Protein AF-A0A925B069-F1 (afdb_monomer_lite)

pLDDT: mean 89.25, std 13.58, range [40.69, 97.88]

Foldseek 3Di:
DDQPPDALVVLLVLQLVVCVVPNPVPRDLVVSCVVSVHDSVVVCVHPVDPVSSVVSSVVVVVVVVVVVVVVVVVVVPDDD

Secondary structure (DSSP, 8-state):
-------HHHHHHHHHHHHHHH-GGG--HHHHHHHHT--HHHHHTT-S-HHHHHHHHHHHHHHHHHHHHHHHHHTT----

Structure (mmCIF, N/CA/C/O backbone):
data_AF-A0A925B069-F1
#
_entry.id   AF-A0A925B069-F1
#
loop_
_atom_site.group_PDB
_atom_site.id
_atom_site.type_symbol
_atom_site.label_atom_id
_atom_site.label_alt_id
_atom_site.label_comp_id
_atom_site.label_asym_id
_atom_site.label_entity_id
_atom_site.label_seq_id
_atom_site.pdbx_PDB_ins_code
_atom_site.Cartn_x
_atom_site.Cartn_y
_atom_site.Cartn_z
_atom_site.occupancy
_atom_site.B_iso_or_equiv
_atom_site.auth_seq_id
_atom_site.auth_comp_id
_atom_site.auth_asym_id
_atom_site.auth_atom_id
_atom_site.pdbx_PDB_model_num
ATOM 1 N N . MET A 1 1 ? 5.066 -17.062 -21.212 1.00 40.69 1 MET A N 1
ATOM 2 C CA . MET A 1 1 ? 4.622 -17.310 -19.822 1.00 40.69 1 MET A CA 1
ATOM 3 C C . MET A 1 1 ? 3.833 -16.107 -19.327 1.00 40.69 1 MET A C 1
ATOM 5 O O . MET A 1 1 ? 4.366 -15.003 -19.334 1.00 40.69 1 MET A O 1
ATOM 9 N N . GLY A 1 2 ? 2.549 -16.302 -19.015 1.00 46.00 2 GLY A N 1
ATOM 10 C CA . GLY A 1 2 ? 1.587 -15.230 -18.743 1.00 46.00 2 GLY A CA 1
ATOM 11 C C . GLY A 1 2 ? 1.958 -14.420 -17.507 1.00 46.00 2 GLY A C 1
ATOM 12 O O . GLY A 1 2 ? 1.966 -14.940 -16.396 1.00 46.00 2 GLY A O 1
ATOM 13 N N . ARG A 1 3 ? 2.282 -13.142 -17.717 1.00 58.03 3 ARG A N 1
ATOM 14 C CA . ARG A 1 3 ? 2.448 -12.157 -16.647 1.00 58.03 3 ARG A CA 1
ATOM 15 C C . ARG A 1 3 ? 1.113 -12.114 -15.914 1.00 58.03 3 ARG A C 1
ATOM 17 O O . ARG A 1 3 ? 0.114 -11.781 -16.548 1.00 58.03 3 ARG A O 1
ATOM 24 N N . VAL A 1 4 ? 1.084 -12.477 -14.631 1.00 58.31 4 VAL A N 1
ATOM 25 C CA . VAL A 1 4 ? -0.066 -12.192 -13.761 1.00 58.31 4 VAL A CA 1
ATOM 26 C C . VAL A 1 4 ? -0.458 -10.746 -14.042 1.00 58.31 4 VAL A C 1
ATOM 28 O O . VAL A 1 4 ? 0.383 -9.856 -13.909 1.00 58.31 4 VAL A O 1
ATOM 31 N N . GLY A 1 5 ? -1.663 -10.555 -14.583 1.00 78.19 5 GLY A N 1
ATOM 32 C CA . GLY A 1 5 ? -2.090 -9.289 -15.165 1.00 78.19 5 GLY A CA 1
ATOM 33 C C . GLY A 1 5 ? -1.906 -8.183 -14.145 1.00 78.19 5 GLY A C 1
ATOM 34 O O . GLY A 1 5 ? -2.605 -8.153 -13.134 1.00 78.19 5 GLY A O 1
ATOM 35 N N . LEU A 1 6 ? -0.918 -7.319 -14.379 1.00 88.75 6 LEU A N 1
ATOM 36 C CA . LEU A 1 6 ? -0.654 -6.196 -13.499 1.00 88.75 6 LEU A CA 1
ATOM 37 C C . LEU A 1 6 ? -1.946 -5.374 -13.431 1.00 88.75 6 LEU A C 1
ATOM 39 O O . LEU A 1 6 ? -2.561 -5.067 -14.451 1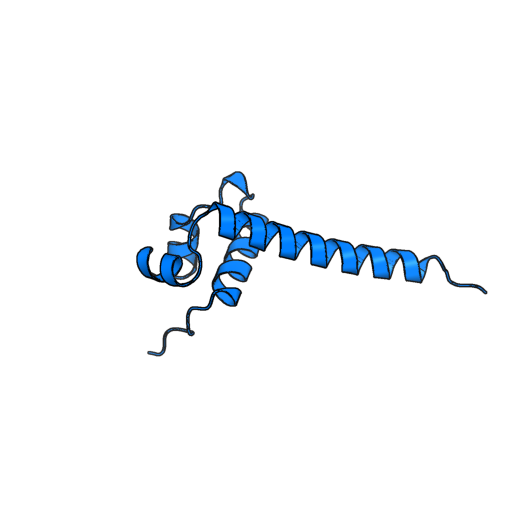.00 88.75 6 LEU A O 1
ATOM 43 N N . SER A 1 7 ? -2.407 -5.101 -12.219 1.00 93.31 7 SER A N 1
ATOM 44 C CA . SER A 1 7 ? -3.623 -4.338 -11.969 1.00 93.31 7 SER A CA 1
ATOM 45 C C . SER A 1 7 ? -3.372 -3.389 -10.812 1.00 93.31 7 SER A C 1
ATOM 47 O O . SER A 1 7 ? -2.525 -3.657 -9.956 1.00 93.31 7 SER A O 1
ATOM 49 N N . SER A 1 8 ? -4.122 -2.290 -10.748 1.00 93.44 8 SER A N 1
ATOM 50 C CA . SER A 1 8 ? -3.996 -1.336 -9.642 1.00 93.44 8 SER A CA 1
ATOM 51 C C . SER A 1 8 ? -4.201 -2.015 -8.285 1.00 93.44 8 SER A C 1
ATOM 53 O O . SER A 1 8 ? -3.469 -1.717 -7.348 1.00 93.44 8 SER A O 1
ATOM 55 N N . GLY A 1 9 ? -5.115 -2.990 -8.196 1.00 95.06 9 GLY A N 1
ATOM 56 C CA . GLY A 1 9 ? -5.334 -3.775 -6.980 1.00 95.06 9 GLY A CA 1
ATOM 57 C C . GLY A 1 9 ? -4.094 -4.559 -6.542 1.00 95.06 9 GLY A C 1
ATOM 58 O O . GLY A 1 9 ? -3.685 -4.448 -5.389 1.00 95.06 9 GLY A O 1
ATOM 59 N N . ILE A 1 10 ? -3.450 -5.288 -7.460 1.00 95.06 10 ILE A N 1
ATOM 60 C CA . ILE A 1 10 ? -2.218 -6.041 -7.158 1.00 95.06 10 ILE A CA 1
ATOM 61 C C . ILE A 1 10 ? -1.090 -5.095 -6.742 1.00 95.06 10 ILE A C 1
ATOM 63 O O . ILE A 1 10 ? -0.394 -5.356 -5.762 1.00 95.06 10 ILE A O 1
ATOM 67 N N . VAL A 1 11 ? -0.931 -3.975 -7.453 1.00 95.81 11 VAL A N 1
ATOM 68 C CA . VAL A 1 11 ? 0.103 -2.979 -7.147 1.00 95.81 11 VAL A CA 1
ATOM 69 C C . VAL A 1 11 ? -0.082 -2.406 -5.742 1.00 95.81 11 VAL A C 1
ATOM 71 O O . VAL A 1 11 ? 0.883 -2.341 -4.984 1.00 95.81 11 VAL A O 1
ATOM 74 N N . ILE A 1 12 ? -1.309 -2.024 -5.376 1.00 97.00 12 ILE A N 1
ATOM 75 C CA . ILE A 1 12 ? -1.617 -1.476 -4.049 1.00 97.00 12 ILE A CA 1
ATOM 76 C C . ILE A 1 12 ? -1.378 -2.531 -2.964 1.00 97.00 12 ILE A C 1
ATOM 78 O O . ILE A 1 12 ? -0.732 -2.227 -1.967 1.00 97.00 12 ILE A O 1
ATOM 82 N N . GLN A 1 13 ? -1.833 -3.771 -3.162 1.00 96.94 13 GLN A N 1
ATOM 83 C CA . GLN A 1 13 ? -1.648 -4.851 -2.187 1.00 96.94 13 GL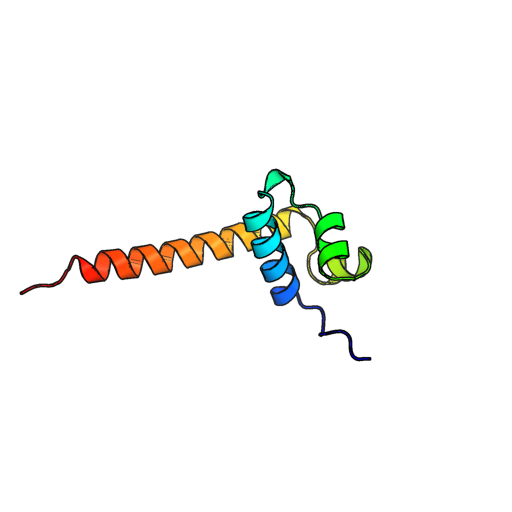N A CA 1
ATOM 84 C C . GLN A 1 13 ? -0.168 -5.173 -1.940 1.00 96.94 13 GLN A C 1
ATOM 86 O O . GLN A 1 13 ? 0.255 -5.303 -0.791 1.00 96.94 13 GLN A O 1
ATOM 91 N N . GLU A 1 14 ? 0.656 -5.239 -2.988 1.00 96.81 14 GLU A N 1
ATOM 92 C CA . GLU A 1 14 ? 2.100 -5.429 -2.805 1.00 96.81 14 GLU A CA 1
ATOM 93 C C . GLU A 1 14 ? 2.788 -4.216 -2.182 1.00 96.81 14 GLU A C 1
ATOM 95 O O . GLU A 1 14 ? 3.765 -4.376 -1.448 1.00 96.81 14 GLU A O 1
ATOM 100 N N . ALA A 1 15 ? 2.279 -3.009 -2.427 1.00 97.06 15 ALA A N 1
ATOM 101 C CA . ALA A 1 15 ? 2.788 -1.809 -1.783 1.00 97.06 15 ALA A CA 1
ATOM 102 C C . ALA A 1 15 ? 2.464 -1.776 -0.283 1.00 97.06 15 ALA A C 1
ATOM 104 O O . ALA A 1 15 ? 3.343 -1.415 0.496 1.00 97.06 15 ALA A O 1
ATOM 105 N N . VAL A 1 16 ? 1.263 -2.208 0.123 1.00 97.88 16 VAL A N 1
ATOM 106 C CA . VAL A 1 16 ? 0.893 -2.403 1.537 1.00 97.88 16 VAL A CA 1
ATOM 107 C C . VAL A 1 16 ? 1.848 -3.404 2.186 1.00 97.88 16 VAL A C 1
ATOM 109 O O . VAL A 1 16 ? 2.536 -3.053 3.136 1.00 97.88 16 VAL A O 1
ATOM 112 N N . ARG A 1 17 ? 2.020 -4.595 1.594 1.00 97.38 17 ARG A N 1
ATOM 113 C CA . ARG A 1 17 ? 2.950 -5.615 2.120 1.00 97.38 17 ARG A CA 1
ATOM 114 C C . ARG A 1 17 ? 4.381 -5.103 2.238 1.00 97.38 17 ARG A C 1
ATOM 116 O O . ARG A 1 17 ? 5.084 -5.427 3.191 1.00 97.38 17 ARG A O 1
ATOM 123 N N . LEU A 1 18 ? 4.848 -4.338 1.254 1.00 96.69 18 LEU A N 1
ATOM 124 C CA . LEU A 1 18 ? 6.186 -3.758 1.287 1.00 96.69 18 LEU A CA 1
ATOM 125 C C . LEU A 1 18 ? 6.310 -2.683 2.378 1.00 96.69 18 LEU A C 1
ATOM 127 O O . LEU A 1 18 ? 7.345 -2.624 3.043 1.00 96.69 18 LEU A O 1
ATOM 131 N N . ALA A 1 19 ? 5.271 -1.868 2.578 1.00 96.69 19 ALA A N 1
ATOM 132 C CA . ALA A 1 19 ? 5.210 -0.876 3.646 1.00 96.69 19 ALA A CA 1
ATOM 133 C C . ALA A 1 19 ? 5.163 -1.528 5.036 1.00 96.69 19 ALA A C 1
ATOM 135 O O . ALA A 1 19 ? 5.883 -1.072 5.917 1.00 96.69 19 ALA A O 1
ATOM 136 N N . ASP A 1 20 ? 4.423 -2.621 5.222 1.00 95.75 20 ASP A N 1
ATOM 137 C CA . ASP A 1 20 ? 4.392 -3.362 6.491 1.00 95.75 20 ASP A CA 1
ATOM 138 C C . ASP A 1 20 ? 5.755 -3.988 6.816 1.00 95.75 20 ASP A C 1
ATOM 140 O O . ASP A 1 20 ? 6.201 -3.988 7.959 1.00 95.75 20 ASP A O 1
ATOM 144 N N . GLN A 1 21 ? 6.458 -4.493 5.797 1.00 96.75 21 GLN A N 1
ATOM 145 C CA . GLN A 1 21 ? 7.751 -5.164 5.971 1.00 96.75 21 GLN A CA 1
ATOM 146 C C . GLN A 1 21 ? 8.919 -4.202 6.200 1.00 96.75 21 GLN A C 1
ATOM 148 O O . GLN A 1 21 ? 9.890 -4.564 6.861 1.00 96.75 21 GLN A O 1
ATOM 153 N N . ARG A 1 22 ? 8.895 -3.018 5.578 1.00 95.06 22 ARG A N 1
ATOM 154 C CA . ARG A 1 22 ? 10.050 -2.100 5.555 1.00 95.06 22 ARG A CA 1
ATOM 155 C C . ARG A 1 22 ? 9.747 -0.703 6.079 1.00 95.06 22 ARG A C 1
ATOM 157 O O . ARG A 1 22 ? 10.649 0.129 6.123 1.00 95.06 22 ARG A O 1
ATOM 164 N N . GLY A 1 23 ? 8.511 -0.430 6.467 1.00 93.88 23 GLY A N 1
ATOM 165 C CA . GLY A 1 23 ? 8.032 0.901 6.806 1.00 93.88 23 GLY A CA 1
ATOM 166 C C . GLY A 1 23 ? 7.670 1.733 5.573 1.00 93.88 23 GLY A C 1
ATOM 167 O O . GLY A 1 23 ? 8.290 1.651 4.509 1.00 93.88 23 GLY A O 1
ATOM 168 N N . LEU A 1 24 ? 6.678 2.607 5.742 1.00 91.69 24 LEU A N 1
ATOM 169 C CA . LEU A 1 24 ? 6.139 3.465 4.684 1.00 91.69 24 LEU A CA 1
ATOM 170 C C . LEU A 1 24 ? 7.158 4.483 4.130 1.00 91.69 24 LEU A C 1
ATOM 172 O O . LEU A 1 24 ? 7.055 4.907 2.975 1.00 91.69 24 LEU A O 1
ATOM 176 N N . SER A 1 25 ? 8.155 4.871 4.928 1.00 91.62 25 SER A N 1
ATOM 177 C CA . SER A 1 25 ? 9.240 5.765 4.497 1.00 91.62 25 SER A CA 1
ATOM 178 C C . SER A 1 25 ? 10.172 5.105 3.477 1.00 91.62 25 SER A C 1
ATOM 180 O O . SER A 1 25 ? 10.696 5.786 2.603 1.00 91.62 25 SER A O 1
ATOM 182 N N . ASN A 1 26 ? 10.323 3.777 3.534 1.00 91.06 26 ASN A N 1
ATOM 183 C CA . ASN A 1 26 ? 11.170 3.003 2.620 1.00 91.06 26 ASN A CA 1
ATOM 184 C C . ASN A 1 26 ? 10.422 2.516 1.367 1.00 91.06 26 ASN A C 1
ATOM 186 O O . ASN A 1 26 ? 11.003 1.847 0.506 1.00 91.06 26 ASN A O 1
ATOM 190 N N . LEU A 1 27 ? 9.134 2.846 1.242 1.00 94.38 27 LEU A N 1
ATOM 191 C CA . LEU A 1 27 ? 8.348 2.532 0.059 1.00 94.38 27 LEU A CA 1
ATOM 192 C C . LEU A 1 27 ? 8.706 3.487 -1.086 1.00 94.38 27 LEU A C 1
ATOM 194 O O . LEU A 1 27 ? 8.397 4.679 -1.051 1.00 94.38 27 LEU A O 1
ATOM 198 N N . THR A 1 28 ? 9.303 2.934 -2.141 1.00 94.00 28 THR A N 1
ATOM 199 C CA . THR A 1 28 ? 9.597 3.646 -3.391 1.00 94.00 28 THR A CA 1
ATOM 200 C C . THR A 1 28 ? 9.033 2.885 -4.588 1.00 94.00 28 THR A C 1
ATOM 202 O O . THR A 1 28 ? 8.916 1.657 -4.558 1.00 94.00 28 THR A O 1
ATOM 205 N N . MET A 1 29 ? 8.734 3.597 -5.680 1.00 94.19 29 MET A N 1
ATOM 206 C CA . MET A 1 29 ? 8.262 2.973 -6.926 1.00 94.19 29 MET A CA 1
ATOM 207 C C . MET A 1 29 ? 9.277 1.958 -7.475 1.00 94.19 29 MET A C 1
ATOM 209 O O . MET A 1 29 ? 8.888 0.913 -7.985 1.00 94.19 29 MET A O 1
ATOM 213 N N . ALA A 1 30 ? 10.578 2.220 -7.313 1.00 94.38 30 ALA A N 1
ATOM 214 C CA . ALA A 1 30 ? 11.641 1.305 -7.725 1.00 94.38 30 ALA A CA 1
ATOM 215 C C . ALA A 1 30 ? 11.673 0.019 -6.882 1.00 94.38 30 ALA A C 1
ATOM 217 O O . ALA A 1 30 ? 11.811 -1.077 -7.429 1.00 94.38 30 ALA A O 1
ATOM 218 N N . ALA A 1 31 ? 11.514 0.127 -5.559 1.00 95.00 31 ALA A N 1
ATOM 219 C CA . ALA A 1 31 ? 11.426 -1.043 -4.688 1.00 95.00 31 ALA A CA 1
ATOM 220 C C . ALA A 1 31 ? 10.190 -1.895 -5.021 1.00 95.00 31 ALA A C 1
ATOM 222 O O . ALA A 1 31 ? 10.285 -3.122 -5.075 1.00 95.00 31 ALA A O 1
ATOM 223 N N . LEU A 1 32 ? 9.061 -1.247 -5.320 1.00 95.19 32 LEU A N 1
ATOM 224 C CA . LEU A 1 32 ? 7.835 -1.924 -5.733 1.00 95.19 32 LEU A CA 1
ATOM 225 C C . LEU A 1 32 ? 7.974 -2.597 -7.110 1.00 95.19 32 LEU A C 1
ATOM 227 O O . LEU A 1 32 ? 7.556 -3.741 -7.269 1.00 95.19 32 LEU A O 1
ATOM 231 N N . ALA A 1 33 ? 8.625 -1.941 -8.077 1.00 94.38 33 ALA A N 1
ATOM 232 C CA . ALA A 1 33 ? 8.892 -2.495 -9.410 1.00 94.38 33 ALA A CA 1
ATOM 233 C C . ALA A 1 33 ? 9.722 -3.779 -9.325 1.00 94.38 33 ALA A C 1
ATOM 235 O O . ALA A 1 33 ? 9.368 -4.799 -9.916 1.00 94.38 33 ALA A O 1
ATOM 236 N N . ARG A 1 34 ? 10.797 -3.735 -8.525 1.00 94.62 34 ARG A N 1
ATOM 237 C CA . ARG A 1 34 ? 11.663 -4.888 -8.257 1.00 94.62 34 ARG A CA 1
ATOM 238 C C . ARG A 1 34 ? 10.894 -6.026 -7.601 1.00 94.62 34 ARG A C 1
ATOM 240 O O . ARG A 1 34 ? 11.046 -7.168 -8.013 1.00 94.62 34 ARG A O 1
ATOM 247 N N . ARG A 1 35 ? 10.057 -5.715 -6.609 1.00 93.50 35 ARG A N 1
ATOM 248 C CA . ARG A 1 35 ? 9.235 -6.710 -5.910 1.00 93.50 35 ARG A CA 1
ATOM 249 C C . ARG A 1 35 ? 8.258 -7.413 -6.854 1.00 93.50 35 ARG A C 1
ATOM 251 O O . ARG A 1 35 ? 8.129 -8.627 -6.801 1.00 93.50 35 ARG A O 1
ATOM 258 N N . LEU A 1 36 ? 7.614 -6.653 -7.734 1.00 93.56 36 LEU A N 1
ATOM 259 C CA . LEU A 1 36 ? 6.665 -7.164 -8.724 1.00 93.56 36 LEU A CA 1
ATOM 260 C C . LEU A 1 36 ? 7.340 -7.772 -9.965 1.00 93.56 36 LEU A C 1
ATOM 262 O O . LEU A 1 36 ? 6.647 -8.308 -10.824 1.00 93.56 36 LEU A O 1
ATOM 266 N N . SER A 1 37 ? 8.672 -7.693 -10.081 1.00 94.06 37 SER A N 1
ATOM 267 C CA . SER A 1 37 ? 9.427 -8.094 -11.278 1.00 94.06 37 SER A CA 1
ATOM 268 C C . SER A 1 37 ? 8.898 -7.452 -12.570 1.00 94.06 37 SER A C 1
ATOM 270 O O . SER A 1 37 ? 8.805 -8.091 -13.620 1.00 94.06 37 SER A O 1
ATOM 272 N N . VAL A 1 38 ? 8.536 -6.166 -12.502 1.00 93.06 38 VAL A N 1
ATOM 273 C CA . VAL A 1 38 ? 8.038 -5.386 -13.646 1.00 93.06 38 VAL A CA 1
ATOM 274 C C . VAL A 1 38 ? 8.904 -4.164 -13.913 1.00 93.06 38 VAL A C 1
ATOM 276 O O . VAL A 1 38 ? 9.608 -3.664 -13.037 1.00 93.06 38 VAL A O 1
ATOM 279 N N . ALA A 1 39 ? 8.827 -3.652 -15.140 1.00 92.75 39 ALA A N 1
ATOM 280 C CA . ALA A 1 39 ? 9.467 -2.394 -15.484 1.00 92.75 39 ALA A CA 1
ATOM 281 C C . ALA A 1 39 ? 8.748 -1.224 -14.791 1.00 92.75 39 ALA A C 1
ATOM 283 O O . ALA A 1 39 ? 7.522 -1.220 -14.662 1.00 92.75 39 ALA A O 1
ATOM 284 N N . LEU A 1 40 ? 9.507 -0.202 -14.391 1.00 92.88 40 LEU A N 1
ATOM 285 C CA . LEU A 1 40 ? 8.966 0.996 -13.744 1.00 92.88 40 LEU A CA 1
ATOM 286 C C . LEU A 1 40 ? 7.862 1.694 -14.577 1.00 92.88 40 LEU A C 1
ATOM 288 O O . LEU A 1 40 ? 6.844 2.060 -13.991 1.00 92.88 40 LEU A O 1
ATOM 292 N N . PRO A 1 41 ? 7.965 1.812 -15.921 1.00 92.69 41 PRO A N 1
ATOM 293 C CA . PRO A 1 41 ? 6.880 2.362 -16.741 1.00 92.69 41 PRO A CA 1
ATOM 294 C C . PRO A 1 41 ? 5.577 1.557 -16.663 1.00 92.69 41 PRO A C 1
ATOM 296 O O . PRO A 1 41 ? 4.496 2.138 -16.685 1.00 92.69 41 PRO A O 1
ATOM 299 N N . SER A 1 42 ? 5.656 0.228 -16.516 1.00 91.62 42 SER A N 1
ATOM 300 C CA . SER A 1 42 ? 4.465 -0.620 -16.376 1.00 91.62 42 SER A CA 1
ATOM 301 C C . SER A 1 42 ? 3.714 -0.334 -15.077 1.00 91.62 42 SER A C 1
ATOM 303 O O . SER A 1 42 ? 2.491 -0.381 -15.066 1.00 91.62 42 SER A O 1
ATOM 305 N N . LEU A 1 43 ? 4.416 0.008 -13.991 1.00 92.31 43 LEU A N 1
ATOM 306 C CA . LEU A 1 43 ? 3.772 0.422 -12.741 1.00 92.31 43 LEU A CA 1
ATOM 307 C C . LEU A 1 43 ? 2.980 1.720 -12.897 1.00 92.31 43 LEU A C 1
ATOM 309 O O . LEU A 1 43 ? 1.868 1.821 -12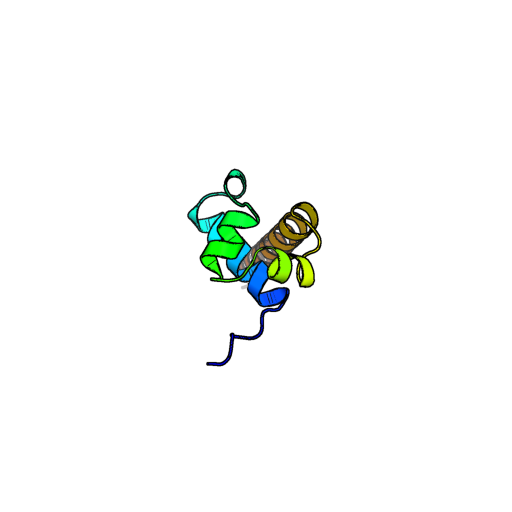.377 1.00 92.31 43 LEU A O 1
ATOM 313 N N . TYR A 1 44 ? 3.530 2.690 -13.631 1.00 92.44 44 TYR A N 1
ATOM 314 C CA . TYR A 1 44 ? 2.880 3.985 -13.824 1.00 92.44 44 TYR A CA 1
ATOM 315 C C . TYR A 1 44 ? 1.563 3.897 -14.607 1.00 92.44 44 TYR A C 1
ATOM 317 O O . TYR A 1 44 ? 0.683 4.734 -14.411 1.00 92.44 44 TYR A O 1
ATOM 325 N N . ALA A 1 45 ? 1.374 2.846 -15.412 1.00 91.44 45 ALA A N 1
ATOM 326 C CA . ALA A 1 45 ? 0.095 2.565 -16.067 1.00 91.44 45 ALA A CA 1
ATOM 327 C C . ALA A 1 45 ? -1.033 2.217 -15.074 1.00 91.44 45 ALA A C 1
ATOM 329 O O . ALA A 1 45 ? -2.207 2.396 -15.389 1.00 91.44 45 ALA A O 1
ATOM 330 N N . HIS A 1 46 ? -0.697 1.746 -13.868 1.00 92.12 46 HIS A N 1
ATOM 331 C CA . HIS A 1 46 ? -1.673 1.344 -12.848 1.00 92.12 46 HIS A CA 1
ATOM 332 C C . HIS A 1 46 ? -1.742 2.299 -11.657 1.00 92.12 46 HIS A C 1
ATOM 334 O O . HIS A 1 46 ? -2.765 2.332 -10.966 1.00 92.12 46 HIS A O 1
ATOM 340 N N . VAL A 1 47 ? -0.675 3.062 -11.409 1.00 92.75 47 VAL A N 1
ATOM 341 C CA . VAL A 1 47 ? -0.593 4.062 -10.342 1.00 92.75 47 VAL A CA 1
ATOM 342 C C . VAL A 1 47 ? 0.181 5.275 -10.849 1.00 92.75 47 VAL A C 1
ATOM 344 O O . VAL A 1 47 ? 1.372 5.189 -11.123 1.00 92.75 47 VAL A O 1
ATOM 347 N N . ARG A 1 48 ? -0.489 6.425 -10.943 1.00 89.38 48 ARG A N 1
ATOM 348 C CA . ARG A 1 48 ? 0.024 7.623 -11.623 1.00 89.38 48 ARG A CA 1
ATOM 349 C C . ARG A 1 48 ? 1.255 8.216 -10.942 1.00 89.38 48 ARG A C 1
ATOM 351 O O . ARG A 1 48 ? 2.107 8.776 -11.619 1.00 89.38 48 ARG A O 1
ATOM 358 N N . ASN A 1 49 ? 1.335 8.133 -9.614 1.00 91.62 49 ASN A N 1
ATOM 359 C CA . ASN A 1 49 ? 2.452 8.656 -8.830 1.00 91.62 49 ASN A CA 1
ATOM 360 C C . ASN A 1 49 ? 2.492 8.064 -7.409 1.00 91.62 49 ASN A C 1
ATOM 362 O O . ASN A 1 49 ? 1.575 7.367 -6.968 1.00 91.62 49 ASN A O 1
ATOM 366 N N . GLY A 1 50 ? 3.570 8.368 -6.681 1.00 91.56 50 GLY A N 1
ATOM 367 C CA . GLY A 1 50 ? 3.764 7.914 -5.303 1.00 91.56 50 GLY A CA 1
ATOM 368 C C . GLY A 1 50 ? 2.713 8.439 -4.319 1.00 91.56 50 GLY A C 1
ATOM 369 O O . GLY A 1 50 ? 2.353 7.719 -3.392 1.00 91.56 50 GLY A O 1
ATOM 370 N N . ASP A 1 51 ? 2.168 9.639 -4.528 1.00 93.50 51 ASP A N 1
ATOM 371 C CA . ASP A 1 51 ? 1.136 10.197 -3.644 1.00 93.50 51 ASP A CA 1
ATOM 372 C C . ASP A 1 51 ? -0.186 9.446 -3.767 1.00 93.50 51 ASP A C 1
ATOM 374 O O . ASP A 1 51 ? -0.808 9.114 -2.757 1.00 93.50 51 ASP A O 1
ATOM 378 N N . GLN A 1 52 ? -0.597 9.115 -4.994 1.00 94.50 52 GLN A N 1
ATOM 379 C CA . GLN A 1 52 ? -1.748 8.252 -5.235 1.00 94.50 52 GLN A CA 1
ATOM 380 C C . GLN A 1 52 ? -1.542 6.901 -4.543 1.00 94.50 52 GLN A C 1
ATOM 382 O O . GLN A 1 52 ? -2.448 6.432 -3.857 1.00 94.50 52 GLN A O 1
ATOM 387 N N . LEU A 1 53 ? -0.347 6.308 -4.662 1.00 95.44 53 LEU A N 1
ATOM 388 C CA . LEU A 1 53 ? -0.027 5.043 -4.000 1.00 95.44 53 LEU A CA 1
ATOM 389 C C . LEU A 1 53 ? -0.174 5.145 -2.475 1.00 95.44 53 LEU A C 1
ATOM 391 O O . LEU A 1 53 ? -0.824 4.302 -1.861 1.00 95.44 53 LEU A O 1
ATOM 395 N N . ARG A 1 54 ? 0.392 6.195 -1.866 1.00 95.31 54 ARG A N 1
ATOM 39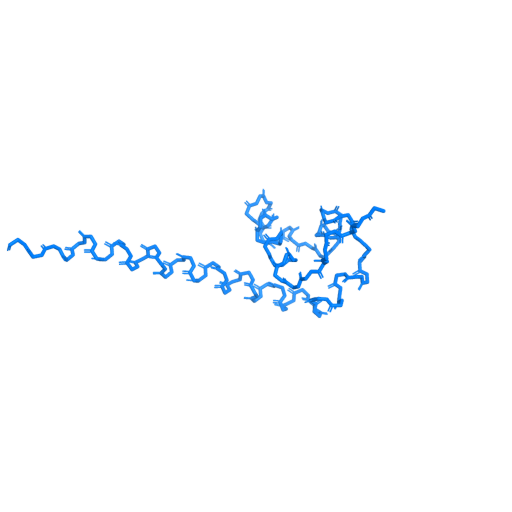6 C CA . ARG A 1 54 ? 0.320 6.436 -0.415 1.00 95.31 54 ARG A CA 1
ATOM 397 C C . ARG A 1 54 ? -1.120 6.621 0.060 1.00 95.31 54 ARG A C 1
ATOM 399 O O . ARG A 1 54 ? -1.488 6.048 1.081 1.00 95.31 54 ARG A O 1
ATOM 406 N N . ARG A 1 55 ? -1.951 7.356 -0.689 1.00 96.00 55 ARG A N 1
ATOM 407 C CA . ARG A 1 55 ? -3.385 7.510 -0.378 1.00 96.00 55 ARG A CA 1
ATOM 408 C C . ARG A 1 55 ? -4.130 6.181 -0.456 1.00 96.00 55 ARG A C 1
ATOM 410 O O . ARG A 1 55 ? -4.937 5.895 0.421 1.00 96.00 55 ARG A O 1
ATOM 417 N N . SER A 1 56 ? -3.847 5.355 -1.463 1.00 96.56 56 SER A N 1
ATOM 418 C CA . SER A 1 56 ? -4.449 4.023 -1.577 1.00 96.56 56 SER A CA 1
ATOM 419 C C . SER A 1 56 ? -4.053 3.104 -0.420 1.00 96.56 56 SER A C 1
ATOM 421 O O . SER A 1 56 ? -4.909 2.404 0.109 1.00 96.56 56 SER A O 1
ATOM 423 N N . ILE A 1 57 ? -2.791 3.140 0.016 1.00 97.00 57 ILE A N 1
ATOM 424 C CA . ILE A 1 57 ? -2.329 2.394 1.198 1.00 97.00 57 ILE A CA 1
ATOM 425 C C . ILE A 1 57 ? -3.049 2.878 2.457 1.00 97.00 57 ILE A C 1
ATOM 427 O O . ILE A 1 57 ? -3.558 2.060 3.220 1.00 97.00 57 ILE A O 1
ATOM 431 N N . ALA A 1 58 ? -3.141 4.196 2.653 1.00 96.69 58 ALA A N 1
ATOM 432 C CA . ALA A 1 58 ? -3.857 4.769 3.787 1.00 96.69 58 ALA A CA 1
ATOM 433 C C . ALA A 1 58 ? -5.326 4.323 3.802 1.00 96.69 58 ALA A C 1
ATOM 435 O O . ALA A 1 58 ? -5.815 3.899 4.841 1.00 96.69 58 ALA A O 1
ATOM 436 N N . ALA A 1 59 ? -6.002 4.327 2.648 1.00 97.88 59 ALA A N 1
ATOM 437 C CA . ALA A 1 59 ? -7.382 3.861 2.533 1.00 97.88 59 ALA A CA 1
ATOM 438 C C . ALA A 1 59 ? -7.542 2.379 2.919 1.00 97.88 59 ALA A C 1
ATOM 440 O O . ALA A 1 59 ? -8.493 2.034 3.619 1.00 97.88 59 ALA A O 1
ATOM 441 N N . VAL A 1 60 ? -6.604 1.512 2.512 1.00 97.62 60 VAL A N 1
ATOM 442 C CA . VAL A 1 60 ? -6.597 0.097 2.924 1.00 97.62 60 VAL A CA 1
ATOM 443 C C . VAL A 1 60 ? -6.466 -0.021 4.443 1.00 97.62 60 VAL A C 1
ATOM 445 O O . VAL A 1 60 ? -7.296 -0.679 5.069 1.00 97.62 60 VAL A O 1
ATOM 448 N N . GLY A 1 61 ? -5.485 0.661 5.040 1.00 96.06 61 GLY A N 1
ATOM 449 C CA . GLY A 1 61 ? -5.270 0.633 6.489 1.00 96.06 61 GLY A CA 1
ATOM 450 C C . GLY A 1 61 ? -6.449 1.207 7.280 1.00 96.06 61 GLY A C 1
ATOM 451 O O . GLY A 1 61 ? -6.854 0.636 8.289 1.00 96.06 61 GLY A O 1
ATOM 452 N N . SER A 1 62 ? -7.057 2.297 6.805 1.00 97.75 62 SER A N 1
ATOM 453 C CA . SER A 1 62 ? -8.258 2.875 7.416 1.00 97.75 62 SER A CA 1
ATOM 454 C C . SER A 1 62 ? -9.442 1.913 7.377 1.00 97.75 62 SER A C 1
ATOM 456 O O . SER A 1 62 ? -10.145 1.783 8.376 1.00 97.75 62 SER A O 1
ATOM 458 N N . ASN A 1 63 ? -9.653 1.215 6.258 1.00 97.81 63 ASN A N 1
ATOM 459 C CA . ASN A 1 63 ? -10.722 0.226 6.144 1.00 97.81 63 ASN A CA 1
ATOM 460 C C . ASN A 1 63 ? -10.491 -0.966 7.083 1.00 97.81 63 ASN A C 1
ATOM 462 O O . ASN A 1 63 ? -11.404 -1.391 7.784 1.00 97.81 63 ASN A O 1
ATOM 466 N N . GLU A 1 64 ? -9.262 -1.477 7.144 1.00 96.56 64 GLU A N 1
ATOM 467 C CA . GLU A 1 64 ? -8.907 -2.557 8.064 1.00 96.56 64 GLU A CA 1
ATOM 468 C C . GLU A 1 64 ? -9.108 -2.149 9.529 1.00 96.56 64 GLU A C 1
ATOM 470 O O . GLU A 1 64 ? -9.690 -2.901 10.315 1.00 96.56 64 GLU A O 1
ATOM 475 N N . LEU A 1 65 ? -8.683 -0.937 9.892 1.00 96.38 65 LEU A N 1
ATOM 476 C CA . LEU A 1 65 ? -8.895 -0.388 11.226 1.00 96.38 65 LEU A CA 1
ATOM 477 C C . LEU A 1 65 ? -10.389 -0.265 11.546 1.00 96.38 65 LEU A C 1
ATOM 479 O O . LEU A 1 65 ? -10.809 -0.677 12.625 1.00 96.38 65 LEU A O 1
ATOM 483 N N . ALA A 1 66 ? -11.193 0.254 10.617 1.00 96.44 66 ALA A N 1
ATOM 484 C CA . ALA A 1 66 ? -12.636 0.387 10.794 1.00 96.44 66 ALA A CA 1
ATOM 485 C C . ALA A 1 66 ? -13.312 -0.972 11.038 1.00 96.44 66 ALA A C 1
ATOM 487 O O . ALA A 1 66 ? -14.117 -1.096 11.961 1.00 96.44 66 ALA A O 1
ATOM 488 N N . VAL A 1 67 ? -12.935 -2.008 10.280 1.00 95.88 67 VAL A N 1
ATOM 489 C CA . VAL A 1 67 ? -13.440 -3.379 10.472 1.00 95.88 67 VAL A CA 1
ATOM 490 C C . VAL A 1 67 ? -13.069 -3.916 11.857 1.00 95.88 67 VAL A C 1
ATOM 492 O O . VAL A 1 67 ? -13.932 -4.419 12.578 1.00 95.88 67 VAL A O 1
ATOM 495 N N . ARG A 1 68 ? -11.802 -3.774 12.266 1.00 95.44 68 ARG A N 1
ATOM 496 C CA . ARG A 1 68 ? -11.324 -4.240 13.580 1.00 95.44 68 ARG A CA 1
ATOM 497 C C . ARG A 1 68 ? -12.010 -3.506 14.734 1.00 95.44 68 ARG A C 1
ATOM 499 O O . ARG A 1 68 ? -12.393 -4.139 15.716 1.00 95.44 68 ARG A O 1
ATOM 506 N N . LEU A 1 69 ? -12.198 -2.190 14.614 1.00 95.31 69 LEU A N 1
ATOM 507 C CA . LEU A 1 69 ? -12.920 -1.387 15.603 1.00 95.31 69 LEU A CA 1
ATOM 508 C C . LEU A 1 69 ? -14.393 -1.791 15.687 1.00 95.31 69 LEU A C 1
ATOM 510 O O . LEU A 1 69 ? -14.900 -1.972 16.791 1.00 95.31 69 LEU A O 1
ATOM 514 N N . GLY A 1 70 ? -15.062 -1.986 14.547 1.00 93.81 70 GLY A N 1
ATOM 515 C CA . GLY A 1 70 ? -16.454 -2.436 14.502 1.00 93.81 70 GLY A CA 1
ATOM 516 C C . GLY A 1 70 ? -16.654 -3.768 15.225 1.00 93.81 70 GLY A C 1
ATOM 517 O O . GLY A 1 70 ? -17.512 -3.868 16.103 1.00 93.81 70 GLY A O 1
ATOM 518 N N . ALA A 1 71 ? -15.801 -4.756 14.941 1.00 92.06 71 ALA A N 1
ATOM 519 C CA . ALA A 1 71 ? -15.832 -6.052 15.618 1.00 92.06 71 ALA A CA 1
ATOM 520 C C . ALA A 1 71 ? -15.567 -5.933 17.132 1.00 92.06 71 ALA A C 1
ATOM 522 O O . ALA A 1 71 ? -16.268 -6.542 17.942 1.00 92.06 71 ALA A O 1
ATOM 523 N N . ALA A 1 72 ? -14.589 -5.112 17.533 1.00 91.38 72 ALA A N 1
ATOM 524 C CA . ALA A 1 72 ? -14.259 -4.899 18.941 1.00 91.38 72 ALA A CA 1
ATOM 525 C C . ALA A 1 72 ? -15.385 -4.200 19.722 1.00 91.38 72 ALA A C 1
ATOM 527 O O . ALA A 1 72 ? -15.582 -4.490 20.900 1.00 91.38 72 ALA A O 1
ATOM 528 N N . VAL A 1 73 ? -16.124 -3.284 19.089 1.00 92.94 73 VAL A N 1
ATOM 529 C CA . VAL A 1 73 ? -17.280 -2.617 19.705 1.00 92.94 73 VAL A CA 1
ATOM 530 C C . VAL A 1 73 ? -18.467 -3.573 19.808 1.00 92.94 73 VAL A C 1
ATOM 532 O O . VAL A 1 73 ? -19.052 -3.664 20.883 1.00 92.94 73 VAL A O 1
ATOM 535 N N . GLN A 1 74 ? -18.783 -4.339 18.758 1.00 85.50 74 GLN A N 1
ATOM 536 C CA . GLN A 1 74 ? -19.866 -5.333 18.794 1.00 85.50 74 GLN A CA 1
ATOM 537 C C . GLN A 1 74 ? -19.670 -6.380 19.899 1.00 85.50 74 GLN A C 1
ATOM 539 O O . GLN A 1 74 ? -20.627 -6.736 20.577 1.00 85.50 74 GLN A O 1
ATOM 544 N N . GLY A 1 75 ? -18.430 -6.814 20.149 1.00 71.38 75 GLY A N 1
ATOM 545 C CA . GLY A 1 75 ? -18.115 -7.717 21.261 1.00 71.38 75 GLY A CA 1
ATOM 546 C C . GLY A 1 75 ? -18.295 -7.111 22.663 1.00 71.38 75 GLY A C 1
ATOM 547 O O . GLY A 1 75 ? -18.371 -7.864 23.629 1.00 71.38 75 GLY A O 1
ATOM 548 N N . ARG A 1 76 ? -18.369 -5.776 22.796 1.00 61.22 76 ARG A N 1
ATOM 549 C CA . ARG A 1 76 ? -18.597 -5.067 24.074 1.00 61.22 76 ARG A CA 1
ATOM 550 C C . ARG A 1 76 ? -20.069 -4.768 24.355 1.00 61.22 76 ARG A C 1
ATOM 552 O O . ARG A 1 76 ? -20.435 -4.627 25.513 1.00 61.22 76 ARG A O 1
ATOM 559 N N . VAL A 1 77 ? -20.906 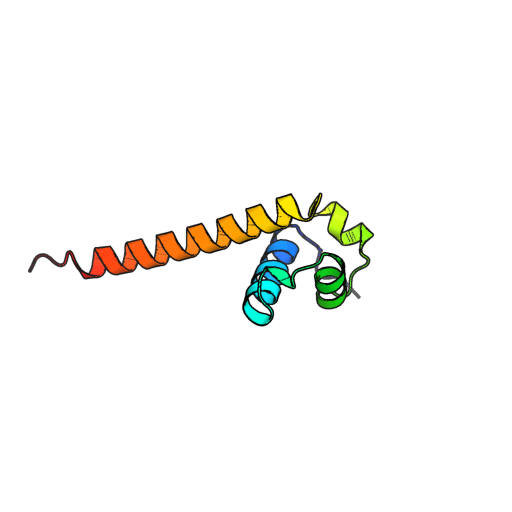-4.675 23.323 1.00 57.62 77 VAL A N 1
ATOM 560 C CA . VAL A 1 77 ? -22.371 -4.551 23.441 1.00 57.62 77 VAL A CA 1
ATOM 561 C C . VAL A 1 77 ? -22.997 -5.942 23.361 1.00 57.62 77 VAL A C 1
ATOM 563 O O . VAL A 1 77 ? -23.739 -6.272 22.441 1.00 57.62 77 VAL A O 1
ATOM 5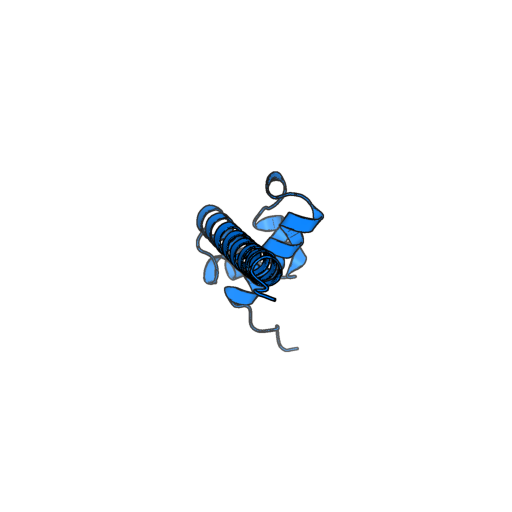66 N N . ARG A 1 78 ? -22.669 -6.797 24.332 1.00 52.59 78 ARG A N 1
ATOM 567 C CA . ARG A 1 78 ? -23.503 -7.960 24.634 1.00 52.59 78 ARG A CA 1
ATOM 568 C C . ARG A 1 78 ? -24.442 -7.522 25.751 1.00 52.59 78 ARG A C 1
ATOM 570 O O . ARG A 1 78 ? -24.006 -7.348 26.882 1.00 52.59 78 ARG A O 1
ATOM 577 N N . PHE A 1 79 ? -25.693 -7.245 25.400 1.00 57.31 79 PHE A N 1
ATOM 578 C CA . PHE A 1 79 ? -26.758 -7.164 26.392 1.00 57.31 79 PHE A CA 1
ATOM 579 C C . PHE A 1 79 ? -27.043 -8.609 26.810 1.00 57.31 79 PHE A C 1
ATOM 581 O O . PHE A 1 79 ? -27.514 -9.393 25.984 1.00 57.31 79 PHE A O 1
ATOM 588 N N . GLU A 1 80 ? -26.624 -8.975 28.021 1.00 46.88 80 GLU A N 1
ATOM 589 C CA . GLU A 1 80 ? -27.182 -10.137 28.724 1.00 46.88 80 GLU A CA 1
ATOM 590 C C . GLU A 1 80 ? -28.586 -9.808 29.238 1.00 46.88 80 GLU A C 1
ATOM 592 O O . GLU A 1 80 ? -28.809 -8.635 29.625 1.00 46.88 80 GLU A O 1
#

Sequence (80 aa):
MGRVGLSSGIVIQEAVRLADQRGLSNLTMAALARRLSVALPSLYAHVRNGDQLRRSIAAVGSNELAVRLGAAVQGRVRFE

Radius of gyration: 16.36 Å; chains: 1; bounding box: 39×28×48 Å